Protein AF-A0A8T4P5G7-F1 (afdb_monomer)

Nearest PDB structures (foldseek):
  2i51-assembly1_B  TM=6.316E-01  e=6.126E+00  Nostoc punctiforme PCC 73102
  2i51-assembly1_A  TM=6.309E-01  e=6.472E+00  Nostoc punctiforme PCC 73102

Sequence (92 aa):
MDYPEETIAINKQGKKEVRVLQEKGQYVKYNYLNLETGKKTTKYSLILKNDSSKEHLMVVPLKTGKSLVVEQKKEQRELKILDEKKKKTVEF

Secondary structure (DSSP, 8-state):
-PPPGGGEEE-TTS-EEE-------EEEEEEEE-TTT-PEEEEEEEEEE-SS-EEEEEEEE-TTS-EEEEE----SS--EEEETTTTEEEE-

Foldseek 3Di:
DDDDPVQWDQDPVRDIDGDDDDFDFDKDKDFDADPVPRDTDQKIWMWTDDPPDTWIWIWHQDPVRDIDIDTDPDDVDFDWGQDPVVRHTDTD

Radius of gyration: 18.11 Å; Cα contacts (8 Å, |Δi|>4): 130; chains: 1; bounding box: 38×34×51 Å

Mean predicted aligned error: 6.6 Å

pLDDT: mean 89.12, std 9.55, range [51.19, 97.12]

Solvent-accessible surface area (backbone atoms only — not comparable to full-atom values): 5992 Å² total; per-residue (Å²): 138,88,73,64,72,90,39,51,44,69,47,100,84,72,48,80,46,72,68,73,88,87,81,74,69,53,71,47,76,50,73,45,59,40,87,91,76,68,44,75,50,86,38,36,38,37,38,43,34,43,98,88,51,74,47,42,36,39,38,39,72,42,97,85,81,46,64,52,76,44,78,56,82,75,72,97,60,85,54,75,42,79,38,81,90,75,75,39,76,44,79,113

Structure (mmCIF, N/CA/C/O backbone):
data_AF-A0A8T4P5G7-F1
#
_entry.id   AF-A0A8T4P5G7-F1
#
loop_
_atom_site.group_PDB
_atom_site.id
_atom_site.type_symbol
_atom_site.label_atom_id
_atom_site.label_alt_id
_atom_site.label_comp_id
_atom_site.label_asym_id
_atom_site.label_entity_id
_atom_site.label_seq_id
_atom_site.pdbx_PDB_ins_code
_atom_site.Cartn_x
_atom_site.Cartn_y
_atom_site.Cartn_z
_atom_site.occupancy
_atom_site.B_iso_or_equiv
_atom_s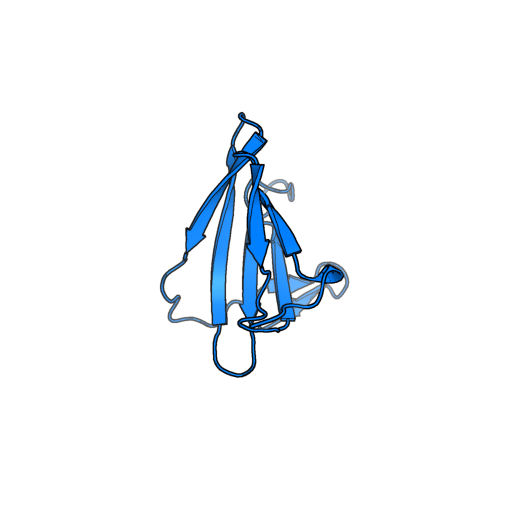ite.auth_seq_id
_atom_site.auth_comp_id
_atom_site.auth_asym_id
_atom_site.auth_atom_id
_atom_site.pdbx_PDB_model_num
ATOM 1 N N . MET A 1 1 ? 17.778 -4.517 -29.021 1.00 65.00 1 MET A N 1
ATOM 2 C CA . MET A 1 1 ? 16.498 -4.957 -28.434 1.00 65.00 1 MET A CA 1
ATOM 3 C C . MET A 1 1 ? 15.571 -3.775 -28.541 1.00 65.00 1 MET A C 1
ATOM 5 O O . MET A 1 1 ? 15.880 -2.751 -27.941 1.00 65.00 1 MET A O 1
ATOM 9 N N . ASP A 1 2 ? 14.511 -3.910 -29.326 1.00 86.19 2 ASP A N 1
ATOM 10 C CA . ASP A 1 2 ? 13.515 -2.856 -29.488 1.00 86.19 2 ASP A CA 1
ATOM 11 C C . ASP A 1 2 ? 12.383 -3.113 -28.492 1.00 86.19 2 ASP A C 1
ATOM 13 O O . ASP A 1 2 ? 11.812 -4.203 -28.454 1.00 86.19 2 ASP A O 1
ATOM 17 N N . TYR A 1 3 ? 12.121 -2.133 -27.627 1.00 93.50 3 TYR A N 1
ATOM 18 C CA . TYR A 1 3 ? 11.025 -2.171 -26.660 1.00 93.50 3 TYR A CA 1
ATOM 19 C C . TYR A 1 3 ? 9.813 -1.432 -27.243 1.00 93.50 3 TYR A C 1
ATOM 21 O O . TYR A 1 3 ? 10.019 -0.405 -27.894 1.00 93.50 3 TYR A O 1
ATOM 29 N N . PRO A 1 4 ? 8.569 -1.884 -26.991 1.00 95.44 4 PRO A N 1
ATOM 30 C CA . PRO A 1 4 ? 7.378 -1.155 -27.422 1.00 95.44 4 PRO A CA 1
ATOM 31 C C . PRO A 1 4 ? 7.359 0.265 -26.839 1.00 95.44 4 PRO A C 1
ATOM 33 O O . PRO A 1 4 ? 7.612 0.440 -25.640 1.00 95.44 4 PRO A O 1
ATOM 36 N N . GLU A 1 5 ? 7.078 1.280 -27.661 1.00 94.00 5 GLU A N 1
ATOM 37 C CA . GLU A 1 5 ? 7.166 2.695 -27.266 1.00 94.00 5 GLU A CA 1
ATOM 38 C C . GLU A 1 5 ? 6.294 3.016 -26.046 1.00 94.00 5 GLU A C 1
ATOM 40 O O . GLU A 1 5 ? 6.705 3.767 -25.161 1.00 94.00 5 GLU A O 1
ATOM 45 N N . GLU A 1 6 ? 5.131 2.375 -25.933 1.00 94.81 6 GLU A N 1
ATOM 46 C CA . GLU A 1 6 ? 4.179 2.542 -24.837 1.00 94.81 6 GLU A CA 1
ATOM 47 C C . GLU A 1 6 ? 4.714 2.079 -23.472 1.00 94.81 6 GLU A C 1
ATOM 49 O O . GLU A 1 6 ? 4.178 2.468 -22.428 1.00 94.81 6 GLU A O 1
ATOM 54 N N . THR A 1 7 ? 5.778 1.269 -23.460 1.00 95.81 7 THR A N 1
ATOM 55 C CA . THR A 1 7 ? 6.446 0.796 -22.235 1.00 95.81 7 THR A CA 1
ATOM 56 C C . THR A 1 7 ? 7.578 1.717 -21.785 1.00 95.81 7 THR A C 1
ATOM 58 O O . THR A 1 7 ? 7.972 1.679 -20.614 1.00 95.81 7 THR A O 1
ATOM 61 N N . ILE A 1 8 ? 8.061 2.593 -22.670 1.00 96.00 8 ILE A N 1
ATOM 62 C CA . ILE A 1 8 ? 9.143 3.538 -22.390 1.00 96.00 8 ILE A CA 1
ATOM 63 C C . ILE A 1 8 ? 8.592 4.698 -21.543 1.00 96.00 8 ILE A C 1
ATOM 65 O O . ILE A 1 8 ? 7.482 5.187 -21.749 1.00 96.00 8 ILE A O 1
ATOM 69 N N . ALA A 1 9 ? 9.353 5.124 -20.540 1.00 94.88 9 ALA A N 1
ATOM 70 C CA . ALA A 1 9 ? 9.083 6.286 -19.703 1.00 94.88 9 ALA A CA 1
ATOM 71 C C . ALA A 1 9 ? 10.329 7.181 -19.627 1.00 94.88 9 ALA A C 1
ATOM 73 O O . ALA A 1 9 ? 11.445 6.744 -19.910 1.00 94.88 9 ALA A O 1
ATOM 74 N N . ILE A 1 10 ? 10.138 8.447 -19.253 1.00 95.69 10 ILE A N 1
ATOM 75 C CA . ILE A 1 10 ? 11.224 9.396 -18.994 1.00 95.69 10 ILE A CA 1
ATOM 76 C C . ILE A 1 10 ? 11.218 9.701 -17.501 1.00 95.69 10 ILE A C 1
ATOM 78 O O . ILE A 1 10 ? 10.221 10.191 -16.967 1.00 95.69 10 ILE A O 1
ATOM 82 N N . ASN A 1 11 ? 12.324 9.419 -16.820 1.00 94.06 11 ASN A N 1
ATOM 83 C CA . ASN A 1 11 ? 12.430 9.707 -15.396 1.00 94.06 11 ASN A CA 1
ATOM 84 C C . ASN A 1 11 ? 12.697 11.197 -15.129 1.00 94.06 11 ASN A C 1
ATOM 86 O O . ASN A 1 11 ? 12.911 12.000 -16.036 1.00 94.06 11 ASN A O 1
ATOM 90 N N . LYS A 1 12 ? 12.748 11.583 -13.850 1.00 92.12 12 LYS A N 1
ATOM 91 C CA . LYS A 1 12 ? 12.969 12.984 -13.443 1.00 92.12 12 LYS A CA 1
ATOM 92 C C . LYS A 1 12 ? 14.297 13.589 -13.927 1.00 92.12 12 LYS A C 1
ATOM 94 O O . LYS A 1 12 ? 14.437 14.804 -13.891 1.00 92.12 12 LYS A O 1
ATOM 99 N N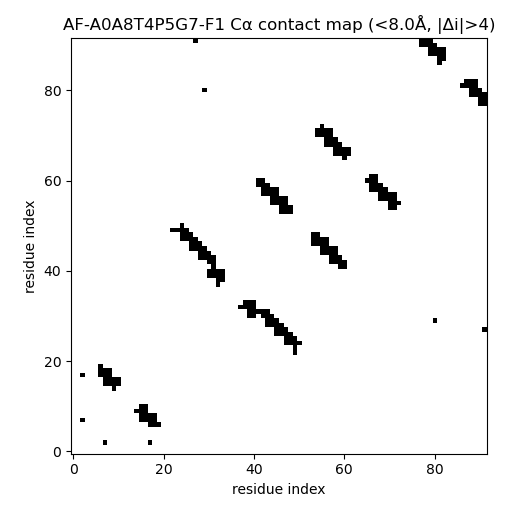 . GLN A 1 13 ? 15.264 12.768 -14.342 1.00 95.38 13 GLN A N 1
ATOM 100 C CA . GLN A 1 13 ? 16.552 13.204 -14.893 1.00 95.38 13 GLN A CA 1
ATOM 101 C C . GLN A 1 13 ? 16.545 13.283 -16.431 1.00 95.38 13 GLN A C 1
ATOM 103 O O . GLN A 1 13 ? 17.594 13.512 -17.025 1.00 95.38 13 GLN A O 1
ATOM 108 N N . GLY A 1 14 ? 15.406 13.044 -17.089 1.00 95.06 14 GLY A N 1
ATOM 109 C CA . GLY A 1 14 ? 15.309 13.033 -18.550 1.00 95.06 14 GLY A CA 1
ATOM 110 C C . GLY A 1 14 ? 15.816 11.745 -19.208 1.00 95.06 14 GLY A C 1
ATOM 111 O O . GLY A 1 14 ? 15.879 11.670 -20.433 1.00 95.06 14 GLY A O 1
ATOM 112 N N . LYS A 1 15 ? 16.181 10.717 -18.428 1.00 96.75 15 LYS A N 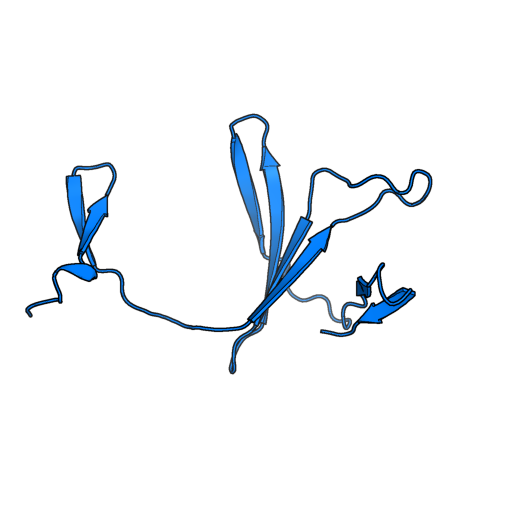1
ATOM 113 C CA . LYS A 1 15 ? 16.672 9.440 -18.967 1.00 96.75 15 LYS A CA 1
ATOM 114 C C . LYS A 1 15 ? 15.502 8.524 -19.318 1.00 96.75 15 LYS A C 1
ATOM 116 O O . LYS A 1 15 ? 14.527 8.459 -18.569 1.00 96.75 15 LYS A O 1
ATOM 121 N N . LYS A 1 16 ? 15.631 7.805 -20.438 1.00 96.31 16 LYS A N 1
ATOM 122 C CA . LYS A 1 16 ? 14.675 6.771 -20.850 1.00 96.31 16 LYS A CA 1
ATOM 123 C C . LYS A 1 16 ? 14.823 5.530 -19.968 1.00 96.31 16 LYS A C 1
ATOM 125 O O . LYS A 1 16 ? 15.938 5.062 -19.746 1.00 96.31 16 LYS A O 1
ATOM 130 N N . GLU A 1 17 ? 13.701 4.993 -19.515 1.00 96.38 17 GLU A N 1
ATOM 131 C CA . GLU A 1 17 ? 13.590 3.728 -18.787 1.00 96.38 17 GLU A CA 1
ATOM 132 C C . GLU A 1 17 ? 12.430 2.903 -19.355 1.00 96.38 17 GLU A C 1
ATOM 134 O O . GLU A 1 17 ? 11.513 3.457 -19.958 1.00 96.38 17 GLU A O 1
ATOM 139 N N . VAL A 1 18 ? 12.473 1.580 -19.201 1.00 96.19 18 VAL A N 1
ATOM 140 C CA . VAL A 1 18 ? 11.433 0.674 -19.709 1.00 96.19 18 VAL A CA 1
ATOM 141 C C . VAL A 1 18 ? 10.704 0.048 -18.531 1.00 96.19 18 VAL A C 1
ATOM 143 O O . VAL A 1 18 ? 11.332 -0.486 -17.617 1.00 96.19 18 VAL A O 1
ATOM 146 N N . ARG A 1 19 ? 9.371 0.098 -18.555 1.00 95.06 19 ARG A N 1
ATOM 147 C CA . ARG A 1 19 ? 8.527 -0.586 -17.572 1.00 95.06 19 ARG A CA 1
ATOM 148 C C . ARG A 1 19 ? 8.427 -2.063 -17.936 1.00 95.06 19 ARG A C 1
ATOM 150 O O . ARG A 1 19 ? 7.814 -2.411 -18.940 1.00 95.06 19 ARG A O 1
ATOM 157 N N . VAL A 1 20 ? 8.999 -2.921 -17.097 1.00 94.81 20 VAL A N 1
ATOM 158 C CA . VAL A 1 20 ? 8.906 -4.380 -17.226 1.00 94.81 20 VAL A CA 1
ATOM 159 C C . VAL A 1 20 ? 7.991 -4.908 -16.128 1.00 94.81 20 VAL A C 1
ATOM 161 O O . VAL A 1 20 ? 8.153 -4.561 -14.958 1.00 94.81 20 VAL A O 1
ATOM 164 N N . LEU A 1 21 ? 7.007 -5.725 -16.505 1.00 93.25 21 LEU A N 1
ATOM 165 C CA . LEU A 1 21 ? 6.128 -6.376 -15.540 1.00 93.25 21 LEU A CA 1
ATOM 166 C C . LEU A 1 21 ? 6.929 -7.416 -14.753 1.00 93.25 21 LEU A C 1
ATOM 168 O O . LEU A 1 21 ? 7.442 -8.361 -15.343 1.00 93.25 21 LEU A O 1
ATOM 172 N N . GLN A 1 22 ? 6.995 -7.257 -13.433 1.00 90.19 22 GLN A N 1
ATOM 173 C CA . GLN A 1 22 ? 7.565 -8.271 -12.550 1.00 90.19 22 GLN A CA 1
ATOM 174 C C . GLN A 1 22 ? 6.484 -9.276 -12.130 1.00 90.19 22 GLN A C 1
ATOM 176 O O . GLN A 1 22 ? 6.564 -10.449 -12.472 1.00 90.19 22 GLN A O 1
ATOM 181 N N . GLU A 1 23 ? 5.436 -8.806 -11.448 1.00 90.12 23 GLU A N 1
ATOM 182 C CA . GLU A 1 23 ? 4.368 -9.633 -10.874 1.00 90.12 23 GLU A CA 1
ATOM 183 C C . GLU A 1 23 ? 3.015 -8.898 -10.941 1.00 90.12 23 GLU A C 1
ATOM 185 O O . GLU A 1 23 ? 2.956 -7.671 -11.049 1.00 90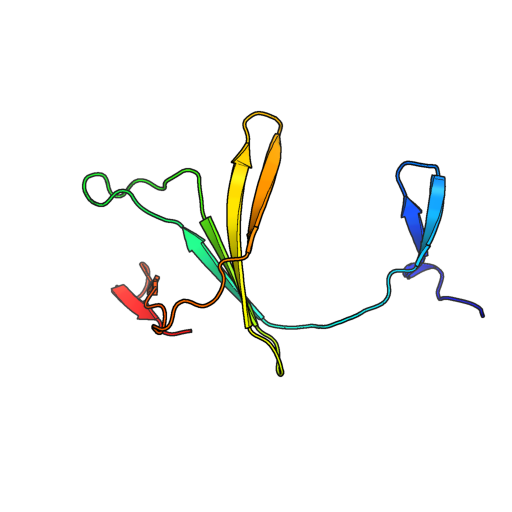.12 23 GLU A O 1
ATOM 190 N N . LYS A 1 24 ? 1.909 -9.649 -10.866 1.00 93.06 24 LYS A N 1
ATOM 191 C CA . LYS A 1 24 ? 0.538 -9.120 -10.759 1.00 93.06 24 LYS A CA 1
ATOM 192 C C . LYS A 1 24 ? -0.224 -9.876 -9.675 1.00 93.06 24 LYS A C 1
ATOM 194 O O . LYS A 1 24 ? 0.022 -11.060 -9.471 1.00 93.06 24 LYS A O 1
ATOM 199 N N . GLY A 1 25 ? -1.163 -9.217 -9.006 1.00 91.62 25 GLY A N 1
ATOM 200 C CA . GLY A 1 25 ? -1.884 -9.830 -7.895 1.00 91.62 25 GLY A CA 1
ATOM 201 C C . GLY A 1 25 ? -3.089 -9.027 -7.425 1.00 91.62 25 GLY A C 1
ATOM 202 O O . GLY A 1 25 ? -3.554 -8.105 -8.095 1.00 91.62 25 GLY A O 1
ATOM 203 N N . GLN A 1 26 ? -3.589 -9.403 -6.255 1.00 93.19 26 GLN A N 1
ATOM 204 C CA . GLN A 1 26 ? -4.675 -8.749 -5.536 1.00 93.19 26 GLN A CA 1
ATOM 205 C C . GLN A 1 26 ? -4.126 -8.007 -4.316 1.00 93.19 26 GLN A C 1
ATOM 207 O O . GLN A 1 26 ? -3.015 -8.267 -3.852 1.00 93.19 26 GLN A O 1
ATOM 212 N N . TYR A 1 27 ? -4.918 -7.088 -3.767 1.00 93.12 27 TYR A N 1
ATOM 213 C CA . TYR A 1 27 ? -4.543 -6.393 -2.544 1.00 93.12 27 TYR A CA 1
ATOM 214 C C . TYR A 1 27 ? -5.720 -6.225 -1.588 1.00 93.12 27 TYR A C 1
ATOM 216 O O . TYR A 1 27 ? -6.873 -6.103 -2.001 1.00 93.12 27 TYR A O 1
ATOM 224 N N . VAL A 1 28 ? -5.397 -6.135 -0.300 1.00 92.06 28 VAL A N 1
ATOM 225 C CA . VAL A 1 28 ? -6.295 -5.647 0.748 1.00 92.06 28 VAL A CA 1
ATOM 226 C C . VAL A 1 28 ? -5.734 -4.369 1.330 1.00 92.06 28 VAL A C 1
ATOM 228 O O . VAL A 1 28 ? -4.550 -4.276 1.637 1.00 92.06 28 VAL A O 1
ATOM 231 N N . LYS A 1 29 ? -6.608 -3.382 1.514 1.00 94.44 29 LYS A N 1
ATOM 232 C CA . LYS A 1 29 ? -6.300 -2.124 2.189 1.00 94.44 29 LYS A CA 1
ATOM 233 C C . LYS A 1 29 ? -7.228 -1.958 3.379 1.00 94.44 29 LYS A C 1
ATOM 235 O O . LYS A 1 29 ? -8.443 -1.955 3.200 1.00 94.44 29 LYS A O 1
ATOM 240 N N . TYR A 1 30 ? -6.670 -1.750 4.565 1.00 93.25 30 TYR A N 1
ATOM 241 C CA . TYR A 1 30 ? -7.463 -1.492 5.764 1.00 93.25 30 TYR A CA 1
ATOM 242 C C . TYR A 1 30 ? -6.902 -0.321 6.569 1.00 93.25 30 TYR A C 1
ATOM 244 O O . TYR A 1 30 ? -5.696 -0.073 6.600 1.00 93.25 30 TYR A O 1
ATOM 252 N N . ASN A 1 31 ? -7.809 0.422 7.201 1.00 94.44 31 ASN A N 1
ATOM 253 C CA . ASN A 1 31 ? -7.467 1.532 8.084 1.00 94.44 31 ASN A CA 1
ATOM 254 C C . ASN A 1 31 ? -7.448 1.039 9.527 1.00 94.44 31 ASN A C 1
ATOM 256 O O . ASN A 1 31 ? -8.219 0.158 9.898 1.00 94.44 31 ASN A O 1
ATOM 260 N N . TYR A 1 32 ? -6.632 1.677 10.354 1.00 92.88 32 TYR A N 1
ATOM 261 C CA . TYR A 1 32 ? -6.747 1.527 11.798 1.00 92.88 32 TYR A CA 1
ATOM 262 C C . TYR A 1 32 ? -7.738 2.564 12.318 1.00 92.88 32 TYR A C 1
ATOM 264 O O . TYR A 1 32 ? -7.656 3.733 11.931 1.00 92.88 32 TYR A O 1
ATOM 272 N N . LEU A 1 33 ? -8.648 2.145 13.193 1.00 93.88 33 LEU A N 1
ATOM 273 C CA . LEU A 1 33 ? -9.567 3.031 13.903 1.00 93.88 33 LEU A CA 1
ATOM 274 C C . LEU A 1 33 ? -9.123 3.156 15.364 1.00 93.88 33 LEU A C 1
ATOM 276 O O . LEU A 1 33 ? -8.610 2.202 15.946 1.00 93.88 33 LEU A O 1
ATOM 280 N N . ASN A 1 34 ? -9.312 4.331 15.959 1.00 92.75 34 ASN A N 1
ATOM 281 C CA . ASN A 1 34 ? -9.243 4.476 17.409 1.00 92.75 34 ASN A CA 1
ATOM 282 C C . ASN A 1 34 ? -10.501 3.830 18.023 1.00 92.75 34 ASN A C 1
ATOM 284 O O . ASN A 1 34 ? -11.611 4.151 17.605 1.00 92.75 34 ASN A O 1
ATOM 288 N N . LEU A 1 35 ? -10.323 2.920 18.985 1.00 91.69 35 LEU A N 1
ATOM 289 C CA . LEU A 1 35 ? -11.411 2.091 19.526 1.00 91.69 35 LEU A CA 1
ATOM 290 C C . LEU A 1 35 ? -12.496 2.893 20.254 1.00 91.69 35 LEU A C 1
ATOM 292 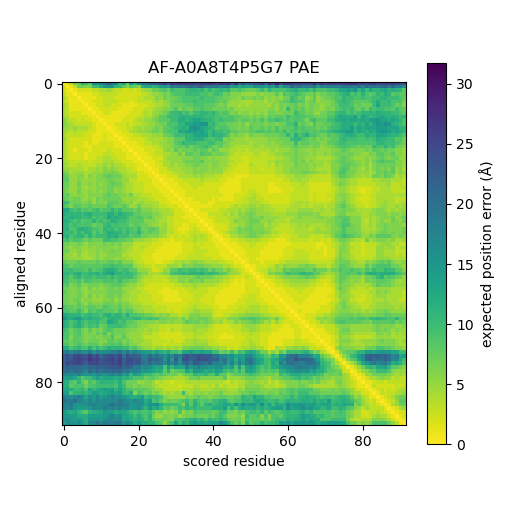O O . LEU A 1 35 ? -13.664 2.533 20.181 1.00 91.69 35 LEU A O 1
ATOM 296 N N . GLU A 1 36 ? -12.123 3.977 20.930 1.00 93.75 36 GLU A N 1
ATOM 297 C CA . GLU A 1 36 ? -13.057 4.792 21.715 1.00 93.75 36 GLU A CA 1
ATOM 298 C C . GLU A 1 36 ? -13.880 5.726 20.826 1.00 93.75 36 GLU A C 1
ATOM 300 O O . GLU A 1 36 ? -15.065 5.946 21.054 1.00 93.75 36 GLU A O 1
ATOM 305 N N . THR A 1 37 ? -13.251 6.284 19.792 1.00 92.88 37 THR A N 1
ATOM 306 C CA . THR A 1 37 ? -13.860 7.329 18.955 1.00 92.88 37 THR A CA 1
ATOM 307 C C . THR A 1 37 ? -14.398 6.817 17.623 1.00 92.88 37 THR A C 1
ATOM 309 O O . THR A 1 37 ? -15.105 7.552 16.934 1.00 92.88 37 THR A O 1
ATOM 312 N N . GLY A 1 38 ? -14.003 5.614 17.195 1.00 90.31 38 GLY A N 1
ATOM 313 C CA . GLY A 1 38 ? -14.297 5.063 15.868 1.00 90.31 38 GLY A CA 1
ATOM 314 C C . GLY A 1 38 ? -13.630 5.814 14.707 1.00 90.31 38 GLY A C 1
ATOM 315 O O . GLY A 1 38 ? -13.829 5.469 13.543 1.00 90.31 38 GLY A O 1
ATOM 316 N N . LYS A 1 39 ? -12.830 6.851 14.981 1.00 91.75 39 LYS A N 1
ATOM 317 C CA . LYS A 1 39 ? -12.203 7.674 13.941 1.00 91.75 39 LYS A CA 1
ATOM 318 C C . LYS A 1 39 ? -10.978 6.980 13.357 1.00 91.75 39 LYS A C 1
ATOM 320 O O . LYS A 1 39 ? -10.209 6.332 14.069 1.00 91.75 39 LYS A O 1
ATOM 325 N N . LYS A 1 40 ? -10.763 7.170 12.052 1.00 90.19 40 LYS A N 1
ATOM 326 C CA . LYS A 1 40 ? -9.565 6.690 11.352 1.00 90.19 40 LYS A CA 1
ATOM 327 C C . LYS A 1 40 ? -8.311 7.327 11.938 1.00 90.19 40 LYS A C 1
ATOM 329 O O . LYS A 1 40 ? -8.256 8.537 12.144 1.00 90.19 40 LYS A O 1
ATOM 334 N N . THR A 1 41 ? -7.291 6.508 12.149 1.00 92.19 41 THR A N 1
ATOM 335 C CA . THR A 1 41 ? -5.933 6.996 12.384 1.00 92.19 41 THR A CA 1
ATOM 336 C C . THR A 1 41 ? -5.282 7.393 11.058 1.00 92.19 41 THR A C 1
ATOM 338 O O . THR A 1 41 ? -5.771 7.059 9.980 1.00 92.19 41 THR A O 1
ATOM 341 N N . THR A 1 42 ? -4.147 8.081 11.133 1.00 92.44 42 THR A N 1
ATOM 342 C CA . THR A 1 42 ? -3.407 8.549 9.953 1.00 92.44 42 THR A CA 1
ATOM 343 C C . THR A 1 42 ? -2.799 7.411 9.130 1.00 92.44 42 THR A C 1
ATOM 345 O O . THR A 1 42 ? -2.571 7.575 7.934 1.00 92.44 42 THR A O 1
ATOM 348 N N . LYS A 1 43 ? -2.513 6.264 9.758 1.00 94.62 43 LYS A N 1
ATOM 349 C CA . LYS A 1 43 ? -1.854 5.125 9.110 1.00 94.62 43 LYS A CA 1
ATOM 350 C C . LYS A 1 43 ? -2.856 4.100 8.586 1.00 94.62 43 LYS A C 1
ATOM 352 O O . LYS A 1 43 ? -3.946 3.926 9.135 1.00 94.62 43 LYS A O 1
ATOM 357 N N . TYR A 1 44 ? -2.440 3.374 7.557 1.00 95.62 44 TYR A N 1
ATOM 358 C CA . TYR A 1 44 ? -3.171 2.242 6.995 1.00 95.62 44 TYR A CA 1
ATOM 359 C C . TYR A 1 44 ? -2.192 1.145 6.585 1.00 95.62 44 TYR A C 1
ATOM 361 O O . TYR A 1 44 ? -0.988 1.385 6.493 1.00 95.62 44 TYR A O 1
ATOM 369 N N . SER A 1 45 ? -2.712 -0.048 6.328 1.00 95.31 45 SER A N 1
ATOM 370 C CA . SER A 1 45 ? -1.909 -1.176 5.863 1.00 95.31 45 SER A CA 1
ATOM 371 C C . SER A 1 45 ? -2.402 -1.684 4.516 1.00 95.31 45 SER A C 1
ATOM 373 O O . SER A 1 45 ? -3.590 -1.586 4.190 1.00 95.31 45 SER A O 1
ATOM 375 N N . LEU A 1 46 ? -1.458 -2.207 3.741 1.00 94.88 46 LEU A N 1
ATOM 376 C CA . LEU A 1 46 ? -1.658 -2.899 2.480 1.00 94.88 46 LEU A CA 1
ATOM 377 C C . LEU A 1 46 ? -1.139 -4.323 2.623 1.00 94.88 46 LEU A C 1
ATOM 379 O O . LEU A 1 46 ? 0.003 -4.529 3.023 1.00 94.88 46 LEU A O 1
ATOM 383 N N . ILE A 1 47 ? -1.976 -5.290 2.280 1.00 92.00 47 ILE A N 1
ATOM 384 C CA . ILE A 1 47 ? -1.553 -6.668 2.065 1.00 92.00 47 ILE A CA 1
ATOM 385 C C . ILE A 1 47 ? -1.569 -6.880 0.560 1.00 92.00 47 ILE A C 1
ATOM 387 O O . ILE A 1 47 ? -2.633 -6.784 -0.049 1.00 92.00 47 ILE A O 1
ATOM 391 N N . LEU A 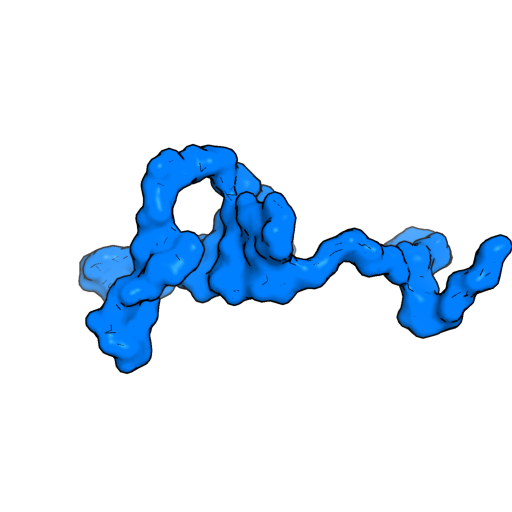1 48 ? -0.405 -7.120 -0.033 1.00 92.19 48 LEU A N 1
ATOM 392 C CA . LEU A 1 48 ? -0.262 -7.463 -1.443 1.00 92.19 48 LEU A CA 1
ATOM 393 C C . LEU A 1 48 ? -0.132 -8.979 -1.538 1.00 92.19 48 LEU A C 1
ATOM 395 O O . LEU A 1 48 ? 0.628 -9.579 -0.782 1.00 92.19 48 LEU A O 1
ATOM 399 N N . LYS A 1 49 ? -0.899 -9.605 -2.424 1.00 89.75 49 LYS A N 1
ATOM 400 C CA . LYS A 1 49 ? -0.894 -11.055 -2.603 1.00 89.75 49 LYS A CA 1
ATOM 401 C C . LYS A 1 49 ? -0.871 -11.388 -4.081 1.00 89.75 49 LYS A C 1
ATOM 403 O O . LYS A 1 49 ? -1.704 -10.892 -4.838 1.00 89.75 49 LYS A O 1
ATOM 408 N N . ASN A 1 50 ? 0.023 -12.276 -4.471 1.00 89.38 50 ASN A N 1
ATOM 409 C CA . ASN A 1 50 ? -0.030 -12.942 -5.763 1.00 89.38 50 ASN A CA 1
ATOM 410 C C . ASN A 1 50 ? 0.006 -14.464 -5.559 1.00 89.38 50 ASN A C 1
ATOM 412 O O . ASN A 1 50 ? -0.211 -14.946 -4.445 1.00 89.38 50 ASN A O 1
ATOM 416 N N . ASP A 1 51 ? 0.214 -15.216 -6.636 1.00 86.12 51 ASP A N 1
ATOM 417 C CA . ASP A 1 51 ? 0.166 -16.679 -6.597 1.00 86.12 51 ASP A CA 1
ATOM 418 C C . ASP A 1 51 ? 1.296 -17.298 -5.752 1.00 86.12 51 ASP A C 1
ATOM 420 O O . ASP A 1 51 ? 1.147 -18.414 -5.256 1.00 86.12 51 ASP A O 1
ATOM 424 N N . SER A 1 52 ? 2.412 -16.588 -5.557 1.00 84.69 52 SER A N 1
ATOM 425 C CA . SER A 1 52 ? 3.625 -17.100 -4.907 1.00 84.69 52 SER A CA 1
ATOM 426 C C . SER A 1 52 ? 4.029 -16.352 -3.633 1.00 84.69 52 SER A C 1
ATOM 428 O O . SER A 1 52 ? 4.806 -16.888 -2.840 1.00 84.69 52 SER A O 1
ATOM 430 N N . SER A 1 53 ? 3.523 -15.140 -3.401 1.00 86.12 53 SER A N 1
ATOM 431 C CA . SER A 1 53 ? 3.956 -14.267 -2.312 1.00 86.12 53 SER A CA 1
ATOM 432 C C . SER A 1 53 ? 2.801 -13.521 -1.636 1.00 86.12 53 SER A C 1
ATOM 434 O O . SER A 1 53 ? 1.716 -13.301 -2.187 1.00 86.12 53 SER A O 1
ATOM 436 N N . LYS A 1 54 ? 3.054 -13.136 -0.382 1.00 88.31 54 LYS A N 1
ATOM 437 C CA . LYS A 1 54 ? 2.200 -12.259 0.415 1.00 88.31 54 LYS A CA 1
ATOM 438 C C . LYS A 1 54 ? 3.086 -11.270 1.159 1.00 88.31 54 LYS A C 1
ATOM 440 O O . LYS A 1 54 ? 3.895 -11.673 1.991 1.00 88.31 54 LYS A O 1
ATOM 445 N N . GLU A 1 55 ? 2.898 -9.991 0.881 1.00 90.19 55 GLU A N 1
ATOM 446 C CA . GLU A 1 55 ? 3.634 -8.891 1.497 1.00 90.19 55 GLU A CA 1
ATOM 447 C C . GLU A 1 55 ? 2.691 -8.047 2.346 1.00 90.19 55 GLU A C 1
ATOM 449 O O . GLU A 1 55 ? 1.568 -7.741 1.938 1.00 90.19 55 GLU A O 1
ATOM 454 N N . HIS A 1 56 ? 3.148 -7.640 3.527 1.00 92.69 56 HIS A N 1
ATOM 455 C CA . HIS A 1 56 ? 2.396 -6.754 4.409 1.00 92.69 56 HIS A CA 1
ATOM 456 C C . HIS A 1 56 ? 3.162 -5.452 4.596 1.00 92.69 56 HIS A C 1
ATOM 458 O O . HIS A 1 56 ? 4.241 -5.420 5.180 1.00 92.69 56 HIS A O 1
ATOM 464 N N . LEU A 1 57 ? 2.588 -4.363 4.098 1.00 94.94 57 LEU A N 1
ATOM 465 C CA . LEU A 1 57 ? 3.173 -3.032 4.129 1.00 94.94 57 LEU A CA 1
ATOM 466 C C . LEU A 1 57 ? 2.324 -2.115 5.007 1.00 94.94 57 LEU A C 1
ATOM 468 O O . LEU A 1 57 ? 1.129 -1.937 4.768 1.00 94.94 57 LEU A O 1
ATOM 472 N N . MET A 1 58 ? 2.941 -1.474 5.993 1.00 95.62 58 MET A N 1
ATOM 473 C CA . MET A 1 58 ? 2.332 -0.367 6.723 1.00 95.62 58 MET A CA 1
ATOM 474 C C . MET A 1 58 ? 2.720 0.950 6.060 1.00 95.62 58 MET A C 1
ATOM 476 O O . MET A 1 58 ? 3.900 1.221 5.841 1.00 95.62 58 MET A O 1
ATOM 480 N N . VAL A 1 59 ? 1.726 1.792 5.786 1.00 97.12 59 VAL A N 1
ATOM 481 C CA . VAL A 1 59 ? 1.922 3.109 5.184 1.00 97.12 59 VAL A CA 1
ATOM 482 C C . VAL A 1 59 ? 1.600 4.193 6.203 1.00 97.12 59 VAL A C 1
ATOM 484 O O . VAL A 1 59 ? 0.489 4.271 6.737 1.00 97.12 59 VAL A O 1
ATOM 487 N N . VAL A 1 60 ? 2.581 5.060 6.445 1.00 96.25 60 VAL A N 1
ATOM 488 C CA . VAL A 1 60 ? 2.468 6.211 7.341 1.00 96.25 60 VAL A CA 1
ATOM 489 C C . VAL A 1 60 ? 2.658 7.494 6.527 1.00 96.25 60 VAL A C 1
ATOM 491 O O . VAL A 1 60 ? 3.787 7.817 6.146 1.00 96.25 60 VAL A O 1
ATOM 494 N N . PRO A 1 61 ? 1.574 8.240 6.243 1.00 95.50 61 PRO A N 1
ATOM 495 C CA . PRO A 1 61 ? 1.667 9.538 5.587 1.00 95.50 61 PRO A CA 1
ATOM 496 C C . PRO A 1 61 ? 2.472 10.528 6.436 1.00 95.50 61 PRO A C 1
ATOM 498 O O . PRO A 1 61 ? 2.231 10.677 7.635 1.00 95.50 61 PRO A O 1
ATOM 501 N N . LEU A 1 62 ? 3.416 11.225 5.809 1.00 95.75 62 LEU A N 1
ATOM 502 C CA . LEU A 1 62 ? 4.211 12.283 6.424 1.00 95.75 62 LEU A CA 1
ATOM 503 C C . LEU A 1 62 ? 3.631 13.651 6.051 1.00 95.75 62 LEU A C 1
ATOM 505 O O . LEU A 1 62 ? 3.028 13.829 4.993 1.00 95.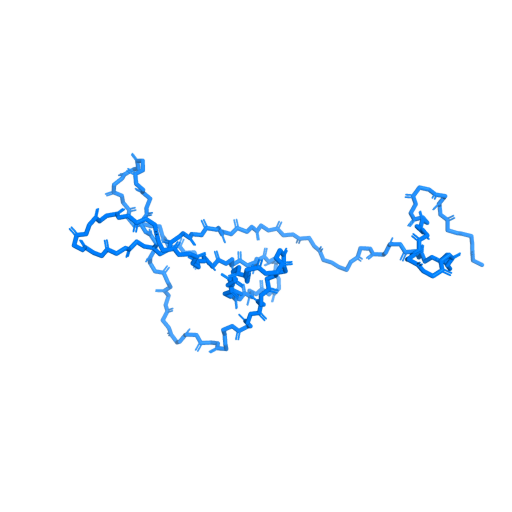75 62 LEU A O 1
ATOM 509 N N . LYS A 1 63 ? 3.892 14.665 6.882 1.00 93.56 63 LYS A N 1
ATOM 510 C CA . LYS A 1 63 ? 3.451 16.051 6.625 1.00 93.56 63 LYS A CA 1
ATOM 511 C C . LYS A 1 63 ? 4.032 16.652 5.337 1.00 93.56 63 LYS A C 1
ATOM 513 O O . LYS A 1 63 ? 3.501 17.625 4.823 1.00 93.56 63 LYS A O 1
ATOM 518 N N . THR A 1 64 ? 5.110 16.073 4.811 1.00 93.38 64 THR A N 1
ATOM 519 C CA . THR A 1 64 ? 5.816 16.530 3.604 1.00 93.38 64 THR A CA 1
ATOM 520 C C . THR A 1 64 ? 5.149 16.094 2.293 1.00 93.38 64 THR A C 1
ATOM 522 O O . THR A 1 64 ? 5.719 16.306 1.226 1.00 93.38 64 THR A O 1
ATOM 525 N N . GLY A 1 65 ? 3.992 15.422 2.350 1.00 91.81 65 GLY A N 1
ATOM 526 C CA . GLY A 1 65 ? 3.324 14.832 1.181 1.00 91.81 65 GLY A CA 1
ATOM 527 C C . GLY A 1 65 ? 3.940 13.507 0.713 1.00 91.81 65 GLY A C 1
ATOM 528 O O . GLY A 1 65 ? 3.426 12.870 -0.202 1.00 91.81 65 GLY A O 1
ATOM 529 N N . LYS A 1 66 ? 5.027 13.062 1.353 1.00 94.94 66 LYS A N 1
ATOM 530 C CA . LYS A 1 66 ? 5.608 11.724 1.179 1.00 94.94 66 LYS A CA 1
ATOM 531 C C . LYS A 1 66 ? 4.981 10.750 2.177 1.00 94.94 66 LYS A C 1
ATOM 533 O O . LYS A 1 66 ? 4.400 11.169 3.172 1.00 94.94 66 LYS A O 1
ATOM 538 N N . SER A 1 67 ? 5.129 9.451 1.944 1.00 96.62 67 SER A N 1
ATOM 539 C CA . SER A 1 67 ? 4.767 8.421 2.926 1.00 96.62 67 SER A CA 1
ATOM 540 C C . SER A 1 67 ? 5.986 7.579 3.271 1.00 96.62 67 SER A C 1
ATOM 542 O O . SER A 1 67 ? 6.799 7.289 2.395 1.00 96.62 67 SER A O 1
ATOM 544 N N . LEU A 1 68 ? 6.098 7.186 4.537 1.00 96.38 68 LEU A N 1
ATOM 545 C CA . LEU A 1 68 ? 6.986 6.108 4.947 1.00 96.38 68 LEU A CA 1
ATOM 546 C C . LEU A 1 68 ? 6.252 4.785 4.714 1.00 96.38 68 LEU A C 1
ATOM 548 O O . LEU A 1 68 ? 5.099 4.639 5.126 1.00 96.38 68 LEU A O 1
ATOM 552 N N . VAL A 1 69 ? 6.916 3.840 4.056 1.00 96.62 69 VAL A N 1
ATOM 553 C CA . VAL A 1 69 ? 6.406 2.484 3.844 1.00 96.62 69 VAL A CA 1
ATOM 554 C C . VAL A 1 69 ? 7.318 1.531 4.596 1.00 96.62 69 VAL A C 1
ATOM 556 O O . VAL A 1 69 ? 8.530 1.555 4.397 1.00 96.62 69 VAL A O 1
ATOM 559 N N . VAL A 1 70 ? 6.736 0.740 5.492 1.00 94.56 70 VAL A N 1
ATOM 560 C CA . VAL A 1 70 ? 7.462 -0.212 6.335 1.00 94.56 70 VAL A CA 1
ATOM 561 C C . VAL A 1 70 ? 6.922 -1.605 6.066 1.00 94.56 70 VAL A C 1
ATOM 563 O O . VAL A 1 70 ? 5.729 -1.850 6.251 1.00 94.56 70 VAL A O 1
ATOM 566 N N . GLU A 1 71 ? 7.800 -2.511 5.653 1.00 92.75 71 GLU A N 1
ATOM 567 C CA . GLU A 1 71 ? 7.476 -3.930 5.556 1.00 92.75 71 GLU A CA 1
ATOM 568 C C . GLU A 1 71 ? 7.311 -4.522 6.961 1.00 92.75 71 GLU A C 1
ATOM 570 O O . GLU A 1 71 ? 8.191 -4.413 7.818 1.00 92.75 71 GLU A O 1
ATOM 575 N N . GLN A 1 72 ? 6.161 -5.140 7.204 1.00 88.00 72 GLN A N 1
ATOM 576 C CA . GLN A 1 72 ? 5.863 -5.850 8.437 1.00 88.00 72 GLN A CA 1
ATOM 577 C C . GLN A 1 72 ? 6.364 -7.287 8.287 1.00 88.00 72 GLN A C 1
ATOM 579 O O . GLN A 1 72 ? 5.746 -8.119 7.621 1.00 88.00 72 GLN A O 1
ATOM 584 N N . LYS A 1 73 ? 7.519 -7.591 8.886 1.00 75.81 73 LYS A N 1
ATOM 585 C CA . LYS A 1 73 ? 8.070 -8.951 8.864 1.00 75.81 73 LYS A CA 1
ATOM 586 C C . LYS A 1 73 ? 7.190 -9.882 9.704 1.00 75.81 73 LYS A C 1
ATOM 588 O O . LYS A 1 73 ? 7.143 -9.731 10.917 1.00 75.81 73 LYS A O 1
ATOM 593 N N . LYS A 1 74 ? 6.542 -10.841 9.025 1.00 60.53 74 LYS A N 1
ATOM 594 C CA . LYS A 1 74 ? 5.800 -12.013 9.541 1.00 60.53 74 LYS A CA 1
ATOM 595 C C . LYS A 1 74 ? 5.103 -11.802 10.894 1.00 60.53 74 LYS A C 1
ATOM 597 O O . LYS A 1 74 ? 5.670 -12.100 11.942 1.00 60.53 74 LYS A O 1
ATOM 602 N N . GLU A 1 75 ? 3.815 -11.471 10.870 1.00 54.19 75 GLU A N 1
ATOM 603 C CA . GLU A 1 75 ? 2.944 -11.877 11.975 1.00 54.19 75 GLU A CA 1
ATOM 604 C C . GLU A 1 75 ? 2.721 -13.395 11.883 1.00 54.19 75 GLU A C 1
ATOM 606 O O . GLU A 1 75 ? 2.279 -13.911 10.861 1.00 54.19 75 GLU A O 1
ATOM 611 N N . GLN A 1 76 ? 3.030 -14.136 12.953 1.00 51.19 76 GLN A N 1
ATOM 612 C CA . GLN A 1 76 ? 2.738 -15.577 13.058 1.00 51.19 76 GLN A CA 1
ATOM 613 C C . GLN A 1 76 ? 1.229 -15.895 13.088 1.00 51.19 76 GLN A C 1
ATOM 615 O O . GLN A 1 76 ? 0.853 -17.060 13.197 1.00 51.19 76 GLN A O 1
ATOM 620 N N . ARG A 1 77 ? 0.352 -14.885 13.040 1.00 61.19 77 ARG A N 1
ATOM 621 C CA . ARG A 1 77 ? -1.098 -15.043 13.173 1.00 61.19 77 ARG A CA 1
ATOM 622 C C . ARG A 1 77 ? -1.818 -14.518 11.941 1.00 61.19 77 ARG A C 1
ATOM 624 O O . ARG A 1 77 ? -1.466 -13.472 11.406 1.00 61.19 77 ARG A O 1
ATOM 631 N N . GLU A 1 78 ? -2.852 -15.244 11.533 1.00 69.25 78 GLU A N 1
ATOM 632 C CA . GLU A 1 78 ? -3.755 -14.828 10.465 1.00 69.25 78 GLU A CA 1
ATOM 633 C C . GLU A 1 78 ? -4.491 -13.543 10.867 1.00 69.25 78 GLU A C 1
ATOM 635 O O . GLU A 1 78 ? -5.139 -13.467 11.917 1.00 69.25 78 GLU A O 1
ATOM 640 N N . LEU A 1 79 ? -4.359 -12.512 10.031 1.00 76.25 79 LEU A N 1
ATOM 641 C CA . LEU A 1 79 ? -4.955 -11.203 10.259 1.00 76.25 79 LEU A CA 1
ATOM 642 C C . LEU A 1 79 ? -6.462 -11.249 10.008 1.00 76.25 79 LEU A C 1
ATOM 644 O O . LEU A 1 79 ? -6.929 -11.546 8.910 1.00 76.25 79 LEU A O 1
ATOM 648 N N . LYS A 1 80 ? -7.221 -10.887 11.041 1.00 84.94 80 LYS A N 1
ATOM 649 C CA . LYS A 1 80 ? -8.678 -10.761 11.014 1.00 84.94 80 LYS A CA 1
ATOM 650 C C . LYS A 1 80 ? -9.057 -9.293 10.858 1.00 84.94 80 LYS A C 1
ATOM 652 O O . LYS A 1 80 ? -8.803 -8.489 11.753 1.00 84.94 80 LYS A O 1
ATOM 657 N N . ILE A 1 81 ? -9.658 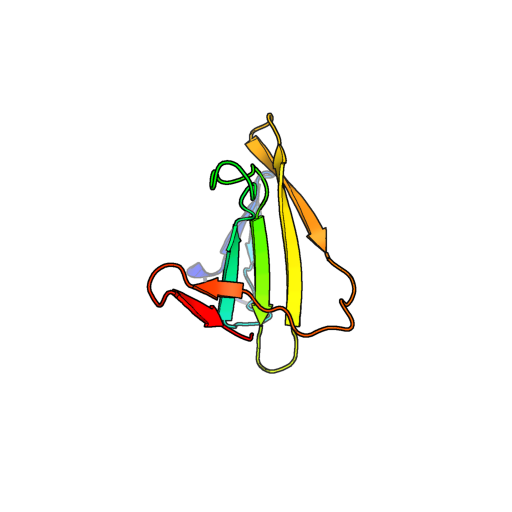-8.940 9.723 1.00 88.06 81 ILE A N 1
ATOM 658 C CA . ILE A 1 81 ? -10.008 -7.555 9.374 1.00 88.06 81 ILE A CA 1
ATOM 659 C C . ILE A 1 81 ? -11.526 -7.388 9.434 1.00 88.06 81 ILE A C 1
ATOM 661 O O . ILE A 1 81 ? -12.266 -8.214 8.913 1.00 88.06 81 ILE A O 1
ATOM 665 N N . LEU A 1 82 ? -12.014 -6.311 10.049 1.00 88.9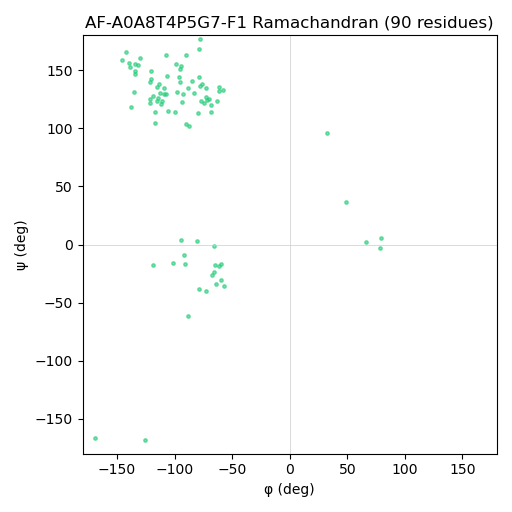4 82 LEU A N 1
ATOM 666 C CA . LEU A 1 82 ? -13.446 -6.011 10.082 1.00 88.94 82 LEU A CA 1
ATOM 667 C C . LEU A 1 82 ? -13.921 -5.424 8.740 1.00 88.94 82 LEU A C 1
ATOM 669 O O . LEU A 1 82 ? -13.436 -4.376 8.315 1.00 88.94 82 LEU A O 1
ATOM 673 N N . ASP A 1 83 ? -14.919 -6.053 8.117 1.00 88.94 83 ASP A N 1
ATOM 674 C CA . ASP A 1 83 ? -15.713 -5.465 7.033 1.00 88.94 83 ASP A CA 1
ATOM 675 C C . ASP A 1 83 ? -16.928 -4.745 7.638 1.00 88.94 83 ASP A C 1
ATOM 677 O O . ASP A 1 83 ? -17.907 -5.374 8.052 1.00 88.94 83 ASP A O 1
ATOM 681 N N . GLU A 1 84 ? -16.868 -3.411 7.687 1.00 84.31 84 GLU A N 1
ATOM 682 C CA . GLU A 1 84 ? -17.928 -2.566 8.255 1.00 84.31 84 GLU A CA 1
ATOM 683 C C . GLU A 1 84 ? -19.277 -2.737 7.543 1.00 84.31 84 GLU A C 1
ATOM 685 O O . GLU A 1 84 ? -20.325 -2.631 8.180 1.00 84.31 84 GLU A O 1
ATOM 690 N N . LYS A 1 85 ? -19.280 -3.046 6.237 1.00 82.44 85 LYS A N 1
ATOM 691 C CA . LYS A 1 85 ? -20.522 -3.203 5.466 1.00 82.44 85 LYS A CA 1
ATOM 692 C C . LYS A 1 85 ? -21.237 -4.493 5.835 1.00 82.44 85 LYS A C 1
ATOM 694 O O . LYS A 1 85 ? -22.460 -4.521 5.926 1.00 82.44 85 LYS A O 1
ATOM 699 N N . LYS A 1 86 ? -20.470 -5.566 6.035 1.00 80.69 86 LYS A N 1
ATOM 700 C CA . LYS A 1 86 ? -21.006 -6.895 6.363 1.00 80.69 86 LYS A CA 1
ATOM 701 C C . LYS A 1 86 ? -21.099 -7.149 7.867 1.00 80.69 86 LYS A C 1
ATOM 703 O O . LYS A 1 86 ? -21.675 -8.164 8.251 1.00 80.69 86 LYS A O 1
ATOM 708 N N . LYS A 1 87 ? -20.532 -6.261 8.700 1.00 81.94 87 LYS A N 1
ATOM 709 C CA . LYS A 1 87 ? -20.351 -6.428 10.155 1.00 81.94 87 LYS A CA 1
ATOM 710 C C . LYS A 1 87 ? -19.734 -7.785 10.511 1.00 81.94 87 LYS A C 1
ATOM 712 O O . LYS A 1 87 ? -20.116 -8.424 11.488 1.00 81.94 87 LYS A O 1
ATOM 717 N N . LYS A 1 88 ? -18.810 -8.248 9.671 1.00 83.25 88 LYS A N 1
ATOM 718 C CA . LYS A 1 88 ? -18.163 -9.557 9.780 1.00 83.25 88 LYS A CA 1
ATOM 719 C C . LYS A 1 88 ? -16.663 -9.406 9.642 1.00 83.25 88 LYS A C 1
ATOM 721 O O . LYS A 1 88 ? -16.173 -8.477 9.002 1.00 83.25 88 LYS A O 1
ATOM 726 N N . THR A 1 89 ? -15.953 -10.357 10.221 1.00 82.56 89 THR A N 1
ATOM 727 C CA . THR A 1 89 ? -14.518 -10.498 10.028 1.00 82.56 89 THR A CA 1
ATOM 728 C C . THR A 1 89 ? -14.240 -11.142 8.676 1.00 82.56 89 THR A C 1
ATOM 730 O O . THR A 1 89 ? -14.892 -12.114 8.299 1.00 82.56 89 THR A O 1
ATOM 733 N N . VAL A 1 90 ? -13.263 -10.597 7.965 1.00 81.19 90 VAL A N 1
ATOM 734 C CA . VAL A 1 90 ? -12.681 -11.157 6.753 1.00 81.19 90 VAL A CA 1
ATOM 735 C C . VAL A 1 90 ? -11.281 -11.642 7.098 1.00 81.19 90 VAL A C 1
ATOM 737 O O . VAL A 1 90 ? -10.491 -10.916 7.708 1.00 81.19 90 VAL A O 1
ATOM 740 N N . GLU A 1 91 ? -11.007 -12.883 6.721 1.00 74.56 91 GLU A N 1
ATOM 741 C CA . GLU A 1 91 ? -9.679 -13.485 6.763 1.00 74.56 91 GLU A CA 1
ATOM 742 C C . GLU A 1 91 ? -9.048 -13.340 5.377 1.00 74.56 91 GLU A C 1
ATOM 744 O O . GLU A 1 91 ? -9.739 -13.441 4.356 1.00 74.56 91 GLU A O 1
ATOM 749 N N . PHE A 1 92 ? -7.754 -13.032 5.344 1.00 66.44 92 PHE A N 1
ATOM 750 C CA . PHE A 1 92 ? -7.006 -12.805 4.111 1.00 66.44 92 PHE A CA 1
ATOM 751 C C . PHE A 1 92 ? -5.584 -13.327 4.238 1.00 66.44 92 PHE A C 1
ATOM 753 O O . PHE A 1 92 ? -4.991 -13.134 5.323 1.00 66.44 92 PHE A O 1
#